Protein AF-A0A6A4A440-F1 (afdb_monomer)

pLDDT: mean 90.37, std 9.11, range [35.16, 97.56]

Solvent-accessible surface area (backbone atoms only — not comparable to full-atom values): 6001 Å² total; per-residue (Å²): 132,80,59,73,67,58,56,53,51,52,53,52,51,52,52,54,53,53,52,51,53,60,75,70,49,54,70,69,56,55,62,62,31,52,62,52,47,50,52,50,46,55,49,32,64,75,68,65,52,58,82,93,55,36,73,45,52,42,73,70,56,51,54,51,49,38,64,75,67,41,59,76,34,76,40,82,51,94,94,48,73,42,60,51,50,69,73,56,52,52,50,43,53,57,36,40,69,64,42,63,65,125

Secondary structure (DSSP, 8-state):
---HHHHHHHHHHHHHHHHHHHHT--HHHHHHHHHHHHHHHHHHHHHT--GGGTT---HHHHHHHIIIIITT-EEEETTEEEEPPHHHHHHHHHHHHTS---

Structure (mmCIF, N/CA/C/O backbone):
data_AF-A0A6A4A440-F1
#
_entry.id   AF-A0A6A4A440-F1
#
loop_
_atom_site.group_PDB
_atom_site.id
_atom_site.type_symbol
_atom_site.label_atom_id
_atom_site.label_alt_id
_atom_site.label_comp_id
_atom_site.label_asym_id
_atom_site.label_entity_id
_atom_site.label_seq_id
_atom_site.pdbx_PDB_ins_code
_atom_site.Cartn_x
_atom_site.Cartn_y
_atom_site.Cartn_z
_atom_site.occupancy
_atom_site.B_iso_or_equiv
_atom_site.auth_seq_id
_atom_site.auth_comp_id
_atom_site.auth_asym_id
_atom_site.auth_atom_id
_atom_site.pdbx_PDB_model_num
ATOM 1 N N . MET A 1 1 ? 31.579 -3.720 -11.764 1.00 64.12 1 MET A N 1
ATOM 2 C CA . MET A 1 1 ? 30.316 -3.903 -12.504 1.00 64.12 1 MET A CA 1
ATOM 3 C C . MET A 1 1 ? 30.091 -5.389 -12.626 1.00 64.12 1 MET A C 1
ATOM 5 O O . MET A 1 1 ? 31.036 -6.083 -12.986 1.00 64.12 1 MET A O 1
ATOM 9 N N . GLU A 1 2 ? 28.910 -5.868 -12.253 1.00 67.00 2 GLU A N 1
ATOM 10 C CA . GLU A 1 2 ? 28.546 -7.267 -12.474 1.00 67.00 2 GLU A CA 1
ATOM 11 C C . GLU A 1 2 ? 28.439 -7.551 -13.980 1.00 67.00 2 GLU A C 1
ATOM 13 O O . GLU A 1 2 ? 28.134 -6.634 -14.752 1.00 67.00 2 GLU A O 1
ATOM 18 N N . PRO A 1 3 ? 28.749 -8.778 -14.432 1.00 78.81 3 PRO A N 1
ATOM 19 C CA . PRO A 1 3 ? 28.614 -9.123 -15.838 1.00 78.81 3 PRO A CA 1
ATOM 20 C C . PRO A 1 3 ? 27.144 -8.974 -16.273 1.00 78.81 3 PRO A C 1
ATOM 22 O O . PRO A 1 3 ? 26.258 -9.390 -15.525 1.00 78.81 3 PRO A O 1
ATOM 25 N N . PRO A 1 4 ? 26.859 -8.431 -17.475 1.00 78.75 4 PRO A N 1
ATOM 26 C CA . PRO A 1 4 ? 25.489 -8.184 -17.940 1.00 78.75 4 PRO A CA 1
ATOM 27 C C . PRO A 1 4 ? 24.565 -9.405 -17.847 1.00 78.75 4 PRO A C 1
ATOM 29 O O . PRO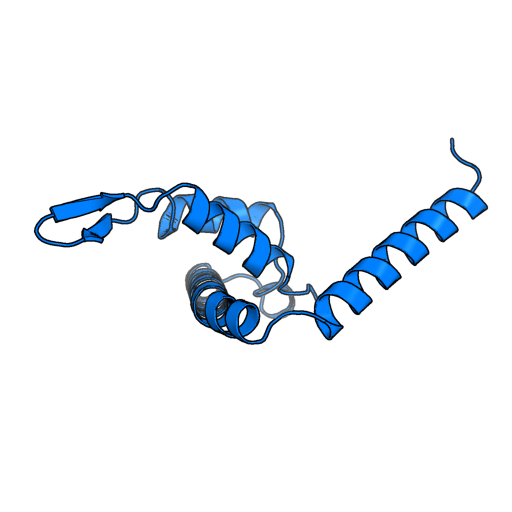 A 1 4 ? 23.382 -9.265 -17.557 1.00 78.75 4 PRO A O 1
ATOM 32 N N . THR A 1 5 ? 25.112 -10.607 -18.037 1.00 87.00 5 THR A N 1
ATOM 33 C CA . THR A 1 5 ? 24.378 -11.873 -17.921 1.00 87.00 5 THR A CA 1
ATOM 34 C C . THR A 1 5 ? 23.891 -12.143 -16.496 1.00 87.00 5 THR A C 1
ATOM 36 O O . THR A 1 5 ? 22.755 -12.565 -16.319 1.00 87.00 5 THR A O 1
ATOM 39 N N . LEU A 1 6 ? 24.706 -11.836 -15.479 1.00 90.12 6 LEU A N 1
ATOM 40 C CA . LEU A 1 6 ? 24.338 -12.042 -14.075 1.00 90.12 6 LEU A CA 1
ATOM 41 C C . LEU A 1 6 ? 23.201 -11.104 -13.656 1.00 90.12 6 LEU A C 1
ATOM 43 O O . LEU A 1 6 ? 22.276 -11.536 -12.979 1.00 90.12 6 LEU A O 1
ATOM 47 N N . GLN A 1 7 ? 23.221 -9.847 -14.111 1.00 89.62 7 GLN A N 1
ATOM 48 C CA . GLN A 1 7 ? 22.136 -8.904 -13.824 1.00 89.62 7 GLN A CA 1
ATOM 49 C C . GLN A 1 7 ? 20.801 -9.380 -14.414 1.00 89.62 7 GLN A C 1
ATOM 51 O O . GLN A 1 7 ? 19.778 -9.343 -13.737 1.00 89.62 7 GLN A O 1
ATOM 56 N N . VAL A 1 8 ? 20.815 -9.883 -15.654 1.00 91.44 8 VAL A N 1
ATOM 57 C CA . VAL A 1 8 ? 19.612 -10.432 -16.298 1.00 91.44 8 VAL A CA 1
ATOM 58 C C . VAL A 1 8 ? 19.076 -11.641 -15.529 1.00 91.44 8 VAL A C 1
ATOM 60 O O . VAL A 1 8 ? 17.869 -11.742 -15.320 1.00 91.44 8 VAL A O 1
ATOM 63 N N . GLU A 1 9 ? 19.953 -12.541 -15.081 1.00 93.69 9 GLU A N 1
ATOM 64 C CA . GLU A 1 9 ? 19.558 -13.698 -14.269 1.00 93.69 9 GLU A CA 1
ATOM 65 C C . GLU A 1 9 ? 18.950 -13.280 -12.921 1.00 93.69 9 GLU A C 1
ATOM 67 O O . GLU A 1 9 ? 17.931 -13.842 -12.508 1.00 93.69 9 GLU A O 1
ATOM 72 N N . LEU A 1 10 ? 19.521 -12.270 -12.253 1.00 93.25 10 LEU A N 1
ATOM 73 C CA . LEU A 1 10 ? 18.982 -11.716 -11.007 1.00 93.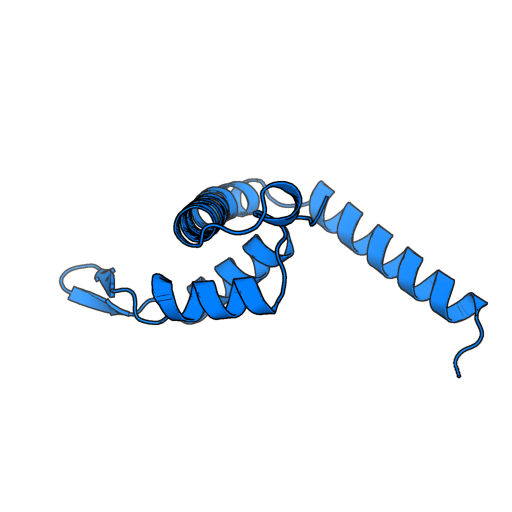25 10 LEU A CA 1
ATOM 74 C C . LEU A 1 10 ? 17.579 -11.133 -11.210 1.00 93.25 10 LEU A C 1
ATOM 76 O O . LEU A 1 10 ? 16.669 -11.451 -10.441 1.00 93.25 10 LEU A O 1
ATOM 80 N N . ASP A 1 11 ? 17.380 -10.344 -12.266 1.00 90.44 11 ASP A N 1
ATOM 81 C CA . ASP A 1 11 ? 16.090 -9.717 -12.568 1.00 90.44 11 ASP A CA 1
ATOM 82 C C . ASP A 1 11 ? 15.028 -10.769 -12.935 1.00 90.44 11 ASP A C 1
ATOM 84 O O . ASP A 1 11 ? 13.890 -10.714 -12.461 1.00 90.44 11 ASP A O 1
ATOM 88 N N . GLN A 1 12 ? 15.395 -11.775 -13.736 1.00 92.75 12 GLN A N 1
ATOM 89 C CA . GLN A 1 12 ? 14.506 -12.889 -14.083 1.00 92.75 12 GLN A CA 1
ATOM 90 C C . GLN A 1 12 ? 14.117 -13.713 -12.853 1.00 92.75 12 GLN A C 1
ATOM 92 O O . GLN A 1 12 ? 12.941 -14.037 -12.676 1.00 92.75 12 GLN A O 1
ATOM 97 N N . SER A 1 13 ? 15.084 -14.023 -11.986 1.00 93.56 13 SER A N 1
ATOM 98 C CA . SER A 1 13 ? 14.852 -14.754 -10.738 1.00 93.56 13 SER A CA 1
ATOM 99 C C . SER A 1 13 ? 13.928 -13.981 -9.791 1.00 93.56 13 SER A C 1
ATOM 101 O O . SER A 1 13 ? 12.991 -14.556 -9.224 1.00 93.56 13 SER A O 1
ATOM 103 N N . ALA A 1 14 ? 14.133 -12.665 -9.667 1.00 89.50 14 ALA A N 1
ATOM 104 C CA . ALA A 1 14 ? 13.274 -11.794 -8.874 1.00 89.50 14 ALA A CA 1
ATOM 105 C C . ALA A 1 14 ? 11.832 -11.804 -9.401 1.00 89.50 14 ALA A C 1
ATOM 107 O O . ALA A 1 14 ? 10.904 -12.069 -8.635 1.00 89.50 14 ALA A O 1
ATOM 108 N N . ASN A 1 15 ? 11.642 -11.608 -10.708 1.00 88.19 15 ASN A N 1
ATOM 109 C CA . ASN A 1 15 ? 10.317 -11.609 -11.331 1.00 88.19 15 ASN A CA 1
ATOM 110 C C . ASN A 1 15 ? 9.604 -12.962 -11.173 1.00 88.19 15 ASN A C 1
ATOM 112 O O . ASN A 1 15 ? 8.476 -13.003 -10.687 1.00 88.19 15 ASN A O 1
ATOM 116 N N . ALA A 1 16 ? 10.285 -14.075 -11.465 1.00 91.56 16 ALA A N 1
ATOM 117 C CA . ALA A 1 16 ? 9.716 -15.416 -11.317 1.00 91.56 16 ALA A CA 1
ATOM 118 C C . ALA A 1 16 ? 9.317 -15.729 -9.864 1.00 91.56 16 ALA A C 1
ATOM 120 O O . ALA A 1 16 ? 8.287 -16.357 -9.607 1.00 91.56 16 ALA A O 1
ATOM 121 N N . THR A 1 17 ? 10.119 -15.272 -8.898 1.00 90.75 17 THR A N 1
ATOM 122 C CA . THR A 1 17 ? 9.805 -15.422 -7.473 1.00 90.75 17 THR A CA 1
ATOM 123 C C . THR A 1 17 ? 8.557 -14.626 -7.102 1.00 90.75 17 THR A C 1
ATOM 125 O O . THR A 1 17 ? 7.685 -15.153 -6.408 1.00 90.75 17 THR A O 1
ATOM 128 N N . LEU A 1 18 ? 8.439 -13.382 -7.576 1.00 85.69 18 LEU A N 1
ATOM 129 C CA . LEU A 1 18 ? 7.278 -12.529 -7.318 1.00 85.69 18 LEU A CA 1
ATOM 130 C C . LEU A 1 18 ? 5.999 -13.115 -7.922 1.00 85.69 18 LEU A C 1
ATOM 132 O O . LEU A 1 18 ? 4.982 -13.180 -7.229 1.00 85.69 18 LEU A O 1
ATOM 136 N N . ASP A 1 19 ? 6.058 -13.599 -9.161 1.00 87.31 19 ASP A N 1
ATOM 137 C CA . ASP A 1 19 ? 4.919 -14.229 -9.833 1.00 87.31 19 ASP A CA 1
ATOM 138 C C . ASP A 1 19 ? 4.449 -15.472 -9.086 1.00 87.31 19 ASP A C 1
ATOM 140 O O . ASP A 1 19 ? 3.279 -15.572 -8.708 1.00 87.31 19 ASP A O 1
ATOM 144 N N . ARG A 1 20 ? 5.377 -16.363 -8.724 1.00 89.25 20 ARG A N 1
ATOM 145 C CA . ARG A 1 20 ? 5.041 -17.547 -7.929 1.00 89.25 20 ARG A CA 1
ATOM 146 C C . ARG A 1 20 ? 4.445 -17.180 -6.572 1.00 89.25 20 ARG A C 1
ATOM 148 O O . ARG A 1 20 ? 3.491 -17.819 -6.133 1.00 89.25 20 ARG A O 1
ATOM 155 N N . CYS A 1 21 ? 4.972 -16.152 -5.903 1.00 86.81 21 CYS A N 1
ATOM 156 C CA . CYS A 1 21 ? 4.422 -15.664 -4.634 1.00 86.81 21 CYS A CA 1
ATOM 157 C C . CYS A 1 21 ? 2.975 -15.175 -4.775 1.00 86.81 21 CYS A C 1
ATOM 159 O O . CYS A 1 21 ? 2.183 -15.357 -3.849 1.00 86.81 21 CYS A O 1
ATOM 161 N N . ARG A 1 22 ? 2.624 -14.563 -5.912 1.00 82.44 22 ARG A N 1
ATOM 162 C CA . ARG A 1 22 ? 1.255 -14.114 -6.204 1.00 82.44 22 ARG A CA 1
ATOM 163 C C . ARG A 1 22 ? 0.326 -15.298 -6.434 1.00 82.44 22 ARG A C 1
ATOM 165 O O . ARG A 1 22 ? -0.755 -15.325 -5.852 1.00 82.44 22 ARG A O 1
ATOM 172 N N . GLU A 1 23 ? 0.764 -16.288 -7.207 1.00 85.06 23 GLU A N 1
ATOM 173 C CA . GLU A 1 23 ? -0.022 -17.490 -7.514 1.00 85.06 23 GLU A CA 1
ATOM 174 C C . GLU A 1 23 ? -0.361 -18.307 -6.265 1.00 85.06 23 GLU A C 1
ATOM 176 O O . GLU A 1 23 ? -1.493 -18.758 -6.096 1.00 85.06 23 GLU A O 1
ATOM 181 N N . VAL A 1 24 ? 0.604 -18.476 -5.358 1.00 88.94 24 VAL A N 1
ATOM 182 C CA . VAL A 1 24 ? 0.405 -19.260 -4.128 1.00 88.94 24 VAL A CA 1
ATOM 183 C C . VAL A 1 24 ? -0.163 -18.432 -2.977 1.00 88.94 24 VAL A C 1
ATOM 185 O O . VAL A 1 24 ? -0.307 -18.948 -1.864 1.00 88.94 24 VAL A O 1
ATOM 188 N N . ARG A 1 25 ? -0.460 -17.142 -3.203 1.00 85.38 25 ARG A N 1
ATOM 189 C CA . ARG A 1 25 ? -0.877 -16.223 -2.143 1.00 85.38 25 ARG A CA 1
ATOM 190 C C . ARG A 1 25 ? -2.160 -16.741 -1.482 1.00 85.38 25 ARG A C 1
ATOM 192 O O . ARG A 1 25 ? -3.193 -16.872 -2.140 1.00 85.38 25 ARG A O 1
ATOM 199 N N . PRO A 1 26 ? -2.150 -16.963 -0.158 1.00 87.81 26 PRO A N 1
ATOM 200 C CA . PRO A 1 26 ? -3.335 -17.423 0.550 1.00 87.81 26 PRO A CA 1
ATOM 201 C C . PRO A 1 26 ? -4.535 -16.472 0.398 1.00 87.81 26 PRO A C 1
ATOM 203 O O . PRO A 1 26 ? -4.404 -15.248 0.501 1.00 87.81 26 PRO A O 1
ATOM 206 N N . ALA A 1 27 ? -5.736 -17.033 0.224 1.00 85.69 27 ALA A N 1
ATOM 207 C CA . ALA A 1 27 ? -6.969 -16.260 0.033 1.00 85.69 27 ALA A CA 1
ATOM 208 C C . ALA A 1 27 ? -7.285 -15.314 1.210 1.00 85.69 27 ALA A C 1
ATOM 210 O O . ALA A 1 27 ? -7.849 -14.232 1.026 1.00 85.69 27 ALA A O 1
ATOM 211 N N . ASN A 1 28 ? -6.893 -15.687 2.433 1.00 86.50 28 ASN A N 1
ATOM 212 C CA . ASN A 1 28 ? -7.018 -14.818 3.605 1.00 86.50 28 ASN A CA 1
ATOM 213 C C . ASN A 1 28 ? -6.161 -13.546 3.468 1.00 86.50 28 ASN A C 1
ATOM 215 O O . ASN A 1 28 ? -6.643 -12.470 3.816 1.00 86.50 28 ASN A O 1
ATOM 219 N N . THR A 1 29 ? -4.951 -13.646 2.918 1.00 83.69 29 THR A N 1
ATOM 220 C CA . THR A 1 29 ? -4.054 -12.513 2.662 1.00 83.69 29 THR A CA 1
ATOM 221 C C . THR A 1 29 ? -4.648 -11.575 1.618 1.00 83.69 29 THR A C 1
ATOM 223 O O . THR A 1 29 ? -4.717 -10.373 1.860 1.00 83.69 29 THR A O 1
ATOM 226 N N . ILE A 1 30 ? -5.173 -12.113 0.510 1.00 84.50 30 ILE A N 1
ATOM 227 C CA . ILE A 1 30 ? -5.865 -11.319 -0.524 1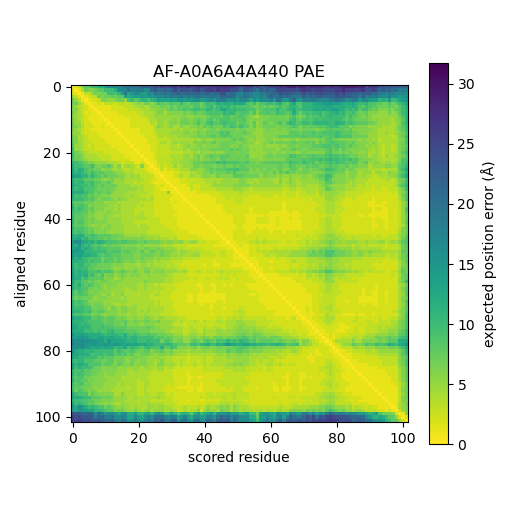.00 84.50 30 ILE A CA 1
ATOM 228 C C . ILE A 1 30 ? -7.029 -10.530 0.094 1.00 84.50 30 ILE A C 1
ATOM 230 O O . ILE A 1 30 ? -7.172 -9.323 -0.116 1.00 84.50 30 ILE A O 1
ATOM 234 N N . ARG A 1 31 ? -7.835 -11.190 0.936 1.00 87.00 31 ARG A N 1
ATOM 235 C CA . ARG A 1 31 ? -8.960 -10.550 1.630 1.00 87.00 31 ARG A CA 1
ATOM 236 C C . ARG A 1 31 ? -8.515 -9.431 2.579 1.00 87.00 31 ARG A C 1
ATOM 238 O O . ARG A 1 31 ? -9.222 -8.435 2.710 1.00 87.00 31 ARG A O 1
ATOM 245 N N . VAL A 1 32 ? -7.365 -9.583 3.237 1.00 88.94 32 VAL A N 1
ATOM 246 C CA . VAL A 1 32 ? -6.783 -8.558 4.123 1.00 88.94 32 VAL A CA 1
ATOM 247 C C . VAL A 1 32 ? -6.216 -7.374 3.330 1.00 88.94 32 VAL A C 1
ATOM 249 O O . VAL A 1 32 ? -6.267 -6.243 3.817 1.00 88.94 32 VAL A O 1
ATOM 252 N N . TYR A 1 33 ? -5.718 -7.610 2.115 1.00 91.75 33 TYR A N 1
ATOM 253 C CA . TYR A 1 33 ? -5.142 -6.573 1.254 1.00 91.75 33 TYR A CA 1
ATOM 254 C C . TYR A 1 33 ? -6.218 -5.651 0.682 1.00 91.75 33 TYR A C 1
ATOM 256 O O . TYR A 1 33 ? -6.084 -4.429 0.741 1.00 91.75 33 TYR A O 1
ATOM 264 N N . ALA A 1 34 ? -7.330 -6.215 0.208 1.00 90.81 34 ALA A N 1
ATOM 265 C CA . ALA A 1 34 ? -8.406 -5.470 -0.446 1.00 90.81 34 ALA A CA 1
ATOM 266 C C . ALA A 1 34 ? -8.826 -4.148 0.251 1.00 90.81 34 ALA A C 1
ATOM 268 O O . ALA A 1 34 ? -8.890 -3.124 -0.432 1.00 90.81 34 ALA A O 1
ATOM 269 N N . PRO A 1 35 ? -9.097 -4.088 1.575 1.00 93.88 35 PRO A N 1
ATOM 270 C CA . PRO A 1 35 ? -9.434 -2.821 2.232 1.00 93.88 35 PRO A CA 1
ATOM 271 C C . PRO A 1 35 ? -8.296 -1.792 2.191 1.00 93.88 35 PRO A C 1
ATOM 273 O O . PRO A 1 35 ? -8.557 -0.620 1.946 1.00 93.88 35 PRO A O 1
ATOM 276 N N . LYS A 1 36 ? -7.040 -2.216 2.353 1.00 94.50 36 LYS A N 1
ATOM 277 C CA . LYS A 1 36 ? -5.871 -1.321 2.335 1.00 94.50 36 LYS A CA 1
ATOM 278 C C . LYS A 1 36 ? -5.613 -0.753 0.943 1.00 94.50 36 LYS A C 1
ATOM 280 O O . LYS A 1 36 ? -5.340 0.434 0.816 1.00 94.50 36 LYS A O 1
ATOM 285 N N . GLN A 1 37 ? -5.781 -1.575 -0.094 1.00 94.88 37 GLN A N 1
ATOM 286 C CA . GLN A 1 37 ? -5.699 -1.118 -1.485 1.00 94.88 37 GLN A CA 1
ATOM 287 C C . GLN A 1 37 ? -6.786 -0.085 -1.792 1.00 94.88 37 GLN A C 1
ATOM 289 O O . GLN A 1 37 ? -6.507 0.930 -2.424 1.00 94.88 37 GLN A O 1
ATOM 294 N N . ARG A 1 38 ? -8.022 -0.306 -1.319 1.00 95.75 38 ARG A N 1
ATOM 295 C CA . ARG A 1 38 ? -9.112 0.671 -1.482 1.00 95.75 38 ARG A CA 1
ATOM 296 C C . ARG A 1 38 ? -8.817 1.988 -0.775 1.00 95.75 38 ARG A C 1
ATOM 298 O O . ARG A 1 38 ? -9.034 3.038 -1.367 1.00 95.75 38 ARG A O 1
ATOM 305 N N . GLU A 1 39 ? -8.314 1.938 0.455 1.00 96.38 39 GLU A N 1
ATOM 306 C CA . GLU A 1 39 ? -7.933 3.144 1.196 1.00 96.38 39 GLU A CA 1
ATOM 307 C C . GLU A 1 39 ? -6.819 3.922 0.483 1.00 96.38 39 GLU A C 1
ATOM 309 O O . GLU A 1 39 ? -6.935 5.135 0.330 1.00 96.38 39 GLU A O 1
ATOM 314 N N . PHE A 1 40 ? -5.803 3.232 -0.046 1.00 96.25 40 PHE A N 1
ATOM 315 C CA . PHE A 1 40 ? -4.749 3.869 -0.837 1.00 96.25 40 PHE A CA 1
ATOM 316 C C . PHE A 1 40 ? -5.291 4.514 -2.122 1.00 96.25 40 PHE A C 1
ATOM 318 O O . PHE A 1 40 ? -4.966 5.663 -2.411 1.00 96.25 40 PHE A O 1
ATOM 325 N N . ARG A 1 41 ? -6.169 3.828 -2.872 1.00 95.69 41 ARG A N 1
ATOM 326 C CA . ARG A 1 41 ? -6.810 4.409 -4.070 1.00 95.69 41 ARG A CA 1
ATOM 327 C C . ARG A 1 41 ? -7.636 5.646 -3.721 1.00 95.69 41 ARG A C 1
ATOM 329 O O . ARG A 1 41 ? -7.474 6.672 -4.372 1.00 95.69 41 ARG A O 1
ATOM 336 N N . ALA A 1 42 ? -8.430 5.578 -2.654 1.00 97.00 42 ALA A N 1
ATOM 337 C CA . ALA A 1 42 ? -9.214 6.711 -2.176 1.00 97.00 42 ALA A CA 1
ATOM 338 C C . ALA A 1 42 ? -8.324 7.885 -1.740 1.00 97.00 42 ALA A C 1
ATOM 340 O O . ALA A 1 42 ? -8.679 9.042 -1.952 1.00 97.00 42 ALA A O 1
ATOM 341 N N . TRP A 1 43 ? -7.164 7.615 -1.138 1.00 97.56 43 TRP A N 1
ATOM 342 C CA . TRP A 1 43 ? -6.170 8.646 -0.843 1.00 97.56 43 TRP A CA 1
ATOM 343 C C . TRP A 1 43 ? -5.594 9.260 -2.129 1.00 97.56 43 TRP A C 1
ATOM 345 O O . TRP A 1 43 ? -5.567 10.485 -2.253 1.00 97.56 43 TRP A O 1
ATOM 355 N N . CYS A 1 44 ? -5.239 8.447 -3.130 1.00 96.75 44 CYS A N 1
ATOM 356 C CA . CYS A 1 44 ? -4.781 8.941 -4.432 1.00 96.75 44 CYS A CA 1
ATOM 357 C C . CYS A 1 44 ? -5.829 9.811 -5.145 1.00 96.75 44 CYS A C 1
ATOM 359 O O . CYS A 1 44 ? -5.464 10.815 -5.756 1.00 96.75 44 CYS A O 1
ATOM 361 N N . ASP A 1 45 ? -7.114 9.455 -5.052 1.00 96.62 45 ASP A N 1
ATOM 362 C CA . ASP A 1 45 ? -8.211 10.251 -5.612 1.00 96.62 45 ASP A CA 1
ATOM 363 C C . ASP A 1 45 ? -8.307 11.629 -4.939 1.00 96.62 45 ASP A C 1
ATOM 365 O O . ASP A 1 45 ? -8.460 12.636 -5.628 1.00 96.62 45 ASP A O 1
ATOM 369 N N . ARG A 1 46 ? 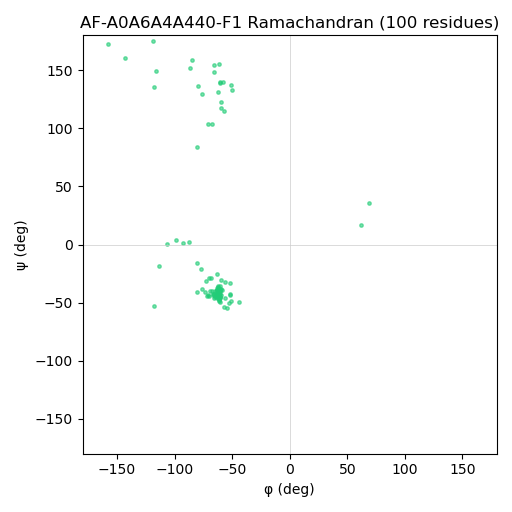-8.124 11.707 -3.610 1.00 97.12 46 ARG A N 1
ATOM 370 C CA . ARG A 1 46 ? -8.111 12.989 -2.878 1.00 97.12 46 ARG A CA 1
ATOM 371 C C . ARG A 1 46 ? -6.898 13.861 -3.200 1.00 97.12 46 ARG A C 1
ATOM 373 O O . ARG A 1 46 ? -6.995 15.081 -3.106 1.00 97.12 46 ARG A O 1
ATOM 380 N N . LYS A 1 47 ? -5.760 13.260 -3.561 1.00 96.44 47 LYS A N 1
ATOM 381 C CA . LYS A 1 47 ? -4.533 13.992 -3.915 1.00 96.44 47 LYS A CA 1
ATOM 382 C C . LYS A 1 47 ? -4.553 14.612 -5.306 1.00 96.44 47 LYS A C 1
ATOM 384 O O . LYS A 1 47 ? -3.775 15.528 -5.550 1.00 96.44 47 LYS A O 1
ATOM 389 N N . GLY A 1 48 ? -5.407 14.123 -6.206 1.00 92.19 48 GLY A N 1
ATOM 390 C CA . GLY A 1 48 ? -5.502 14.659 -7.563 1.00 92.19 48 GLY A CA 1
ATOM 391 C C . GLY A 1 48 ? -4.268 14.374 -8.425 1.00 92.19 48 GLY A C 1
ATOM 392 O O . GLY A 1 48 ? -3.878 15.211 -9.234 1.00 92.19 48 GLY A O 1
ATOM 393 N N . PHE A 1 49 ? -3.628 13.209 -8.259 1.00 94.62 49 PHE A N 1
ATOM 394 C CA . PHE A 1 49 ? -2.537 12.795 -9.151 1.00 94.62 49 PHE A CA 1
ATOM 395 C C . PHE A 1 49 ? -3.011 12.652 -10.606 1.00 94.62 49 PHE A C 1
ATOM 397 O O . PHE A 1 49 ? -4.185 12.363 -10.864 1.00 94.62 49 PHE A O 1
ATOM 404 N N . HIS A 1 50 ? -2.061 12.781 -11.541 1.00 94.81 50 HIS A N 1
ATOM 405 C CA . HIS A 1 50 ? -2.291 12.577 -12.972 1.00 94.81 50 HIS A CA 1
ATOM 406 C C . HIS A 1 50 ? -2.985 11.236 -13.238 1.00 94.81 50 HIS A C 1
ATOM 408 O O . HIS A 1 50 ? -2.613 10.223 -12.649 1.00 94.81 50 HIS A O 1
ATOM 414 N N . GLU A 1 51 ? -3.975 11.232 -14.130 1.00 91.31 51 GLU A N 1
ATOM 415 C CA . GLU A 1 51 ? -4.871 10.096 -14.376 1.00 91.31 51 GLU A CA 1
ATOM 416 C C . GLU A 1 51 ? -4.118 8.782 -14.620 1.00 91.31 51 GLU A C 1
ATOM 418 O O . GLU A 1 51 ? -4.379 7.789 -13.945 1.00 91.31 51 GLU A O 1
ATOM 423 N N . THR A 1 52 ? -3.111 8.805 -15.495 1.00 90.56 52 THR A N 1
ATOM 424 C CA . THR A 1 52 ? -2.350 7.606 -15.882 1.00 90.56 52 THR A CA 1
ATOM 425 C C . THR A 1 52 ? -1.458 7.050 -14.777 1.00 90.56 52 THR A C 1
ATOM 427 O O . THR A 1 52 ? -1.206 5.854 -14.738 1.00 90.56 52 THR A O 1
ATOM 430 N N . THR A 1 53 ? -0.978 7.894 -13.862 1.00 91.81 53 THR A N 1
ATOM 431 C CA . THR A 1 53 ? -0.075 7.462 -12.788 1.00 91.81 53 THR A CA 1
ATOM 432 C C . THR A 1 53 ? -0.779 7.413 -11.446 1.00 91.81 53 THR A C 1
ATOM 434 O O . THR A 1 53 ? -0.143 7.080 -10.450 1.00 91.81 53 THR A O 1
ATOM 437 N N . ARG A 1 54 ? -2.077 7.744 -11.362 1.00 93.62 54 ARG A N 1
ATOM 438 C CA . ARG A 1 54 ? -2.778 8.001 -10.096 1.00 93.62 54 ARG A CA 1
ATOM 439 C C . ARG A 1 54 ? -2.600 6.868 -9.097 1.00 93.62 54 ARG A C 1
ATOM 441 O O . ARG A 1 54 ? -2.175 7.119 -7.968 1.00 93.62 54 ARG A O 1
ATOM 448 N N . TYR A 1 55 ? -2.848 5.638 -9.531 1.00 93.12 55 TYR A N 1
ATOM 449 C CA . TYR A 1 55 ? -2.784 4.448 -8.683 1.00 93.12 55 TYR A CA 1
ATOM 450 C C . TYR A 1 55 ? -1.433 3.737 -8.693 1.00 93.12 55 TYR A C 1
ATOM 452 O O . TYR A 1 55 ? -1.281 2.743 -7.989 1.00 93.12 55 TYR A O 1
ATOM 460 N N . GLN A 1 56 ? -0.452 4.268 -9.426 1.00 91.69 56 GLN A N 1
ATOM 461 C CA . GLN A 1 56 ? 0.911 3.762 -9.409 1.00 91.69 56 GLN A CA 1
ATOM 462 C C . GLN A 1 56 ? 1.470 3.847 -7.983 1.00 91.69 56 GLN A C 1
ATOM 464 O O . GLN A 1 56 ? 1.582 4.945 -7.422 1.00 91.69 56 GLN A O 1
ATOM 469 N N . ALA A 1 57 ? 1.802 2.697 -7.401 1.00 90.00 57 ALA A N 1
ATOM 470 C CA . ALA A 1 57 ? 2.325 2.580 -6.048 1.00 90.00 57 ALA A CA 1
ATOM 471 C C . ALA A 1 57 ? 3.826 2.895 -6.020 1.00 90.00 57 ALA A C 1
ATOM 473 O O . ALA A 1 57 ? 4.677 2.013 -6.073 1.00 90.00 57 ALA A O 1
ATOM 474 N N . THR A 1 58 ? 4.165 4.181 -5.949 1.00 92.81 58 THR A N 1
ATOM 475 C CA . THR A 1 58 ? 5.554 4.605 -5.738 1.00 92.81 58 THR A CA 1
ATOM 476 C C . THR A 1 58 ? 5.881 4.648 -4.248 1.00 92.81 58 THR A C 1
ATOM 478 O O . THR A 1 58 ? 5.015 4.944 -3.420 1.00 92.81 58 THR A O 1
ATOM 481 N N . THR A 1 59 ? 7.153 4.442 -3.900 1.00 92.25 59 THR A N 1
ATOM 482 C CA . THR A 1 59 ? 7.651 4.569 -2.519 1.00 92.25 59 THR A CA 1
ATOM 483 C C . THR A 1 59 ? 7.254 5.909 -1.894 1.00 92.25 59 THR A C 1
ATOM 485 O O . THR A 1 59 ? 6.772 5.955 -0.766 1.00 92.25 59 THR A O 1
ATOM 488 N N . ALA A 1 60 ? 7.364 7.005 -2.653 1.00 94.12 60 ALA A N 1
ATOM 489 C CA . ALA A 1 60 ? 6.986 8.338 -2.188 1.00 94.12 60 ALA A CA 1
ATOM 490 C C . ALA A 1 60 ? 5.488 8.449 -1.849 1.00 94.12 60 ALA A C 1
ATOM 492 O O . ALA A 1 60 ? 5.132 8.973 -0.794 1.00 94.12 60 ALA A O 1
ATOM 493 N N . LYS A 1 61 ? 4.603 7.925 -2.709 1.00 95.19 61 LYS A N 1
ATOM 494 C CA . LYS A 1 61 ? 3.154 7.932 -2.455 1.00 95.19 61 LYS A CA 1
ATOM 495 C C . LYS A 1 61 ? 2.781 7.065 -1.266 1.00 95.19 61 LYS A C 1
ATOM 497 O O . LYS A 1 61 ? 1.965 7.483 -0.451 1.00 95.19 61 LYS A O 1
ATOM 502 N N . LEU A 1 62 ? 3.388 5.884 -1.158 1.00 95.50 62 LEU A N 1
ATOM 503 C CA . LEU A 1 62 ? 3.187 4.991 -0.026 1.00 95.50 62 LEU A CA 1
ATOM 504 C C . LEU A 1 62 ? 3.538 5.697 1.287 1.00 95.50 62 LEU A C 1
ATOM 506 O O . LEU A 1 62 ? 2.698 5.765 2.179 1.00 95.50 62 LEU A O 1
ATOM 510 N N . HIS A 1 63 ? 4.738 6.271 1.396 1.00 96.06 63 HIS A N 1
ATOM 511 C CA . HIS A 1 63 ? 5.151 6.945 2.627 1.00 96.06 63 HIS A CA 1
ATOM 512 C C . HIS A 1 63 ? 4.280 8.156 2.966 1.00 96.06 63 HIS A C 1
ATOM 514 O O . HIS A 1 63 ? 3.935 8.332 4.134 1.00 96.06 63 HIS A O 1
ATOM 520 N N . LEU A 1 64 ? 3.875 8.951 1.971 1.00 97.19 64 LEU A N 1
ATOM 521 C CA . LEU A 1 64 ? 2.994 10.091 2.217 1.00 97.19 64 LEU A CA 1
ATOM 522 C C . LEU A 1 64 ? 1.596 9.646 2.676 1.00 97.19 64 LEU A C 1
ATOM 524 O O . LEU A 1 64 ? 1.073 10.191 3.642 1.00 97.19 64 LEU A O 1
ATOM 528 N N . CYS A 1 65 ? 1.022 8.618 2.045 1.00 97.00 65 CYS A N 1
ATOM 529 C CA . CYS A 1 65 ? -0.257 8.043 2.463 1.00 97.00 65 CYS A CA 1
ATOM 530 C C . CYS A 1 65 ? -0.192 7.502 3.898 1.00 97.00 65 CYS A C 1
ATOM 532 O O . CYS A 1 65 ? -1.086 7.760 4.702 1.00 97.00 65 CYS A O 1
ATOM 534 N N . LEU A 1 66 ? 0.886 6.793 4.247 1.00 96.94 66 LEU A N 1
ATOM 535 C CA . LEU A 1 66 ? 1.077 6.272 5.599 1.00 96.94 66 LEU A CA 1
ATOM 536 C C . LEU A 1 66 ? 1.125 7.391 6.641 1.00 96.94 66 LEU A C 1
ATOM 538 O O . LEU A 1 66 ? 0.481 7.271 7.684 1.00 96.94 66 LEU A O 1
ATOM 542 N N . LEU A 1 67 ? 1.874 8.457 6.352 1.00 96.88 67 LEU A N 1
ATOM 543 C CA . LEU A 1 67 ? 2.030 9.595 7.251 1.00 96.88 67 LEU A CA 1
ATOM 544 C C . LEU A 1 67 ? 0.702 10.322 7.492 1.00 96.88 67 LEU A C 1
ATOM 546 O O . LEU A 1 67 ? 0.394 10.656 8.629 1.00 96.88 67 LEU A O 1
ATOM 550 N N . GLU A 1 68 ? -0.079 10.554 6.440 1.00 96.81 68 GLU A N 1
ATOM 551 C CA . GLU A 1 68 ? -1.302 11.357 6.530 1.00 96.81 68 GLU A CA 1
ATOM 552 C C . GLU A 1 68 ? -2.504 10.583 7.080 1.00 96.81 68 GLU A C 1
ATOM 554 O O . GLU A 1 68 ? -3.264 11.121 7.884 1.00 96.81 68 GLU A O 1
ATOM 559 N N . ASP A 1 69 ? -2.678 9.324 6.667 1.00 96.19 69 ASP A N 1
ATOM 560 C CA . ASP A 1 69 ? -3.931 8.592 6.887 1.00 96.19 69 ASP A CA 1
ATOM 561 C C . ASP A 1 69 ? -3.805 7.400 7.852 1.00 96.19 69 ASP A C 1
ATOM 563 O O . ASP A 1 69 ? -4.825 6.894 8.336 1.00 96.19 69 ASP A O 1
ATOM 567 N N . VAL A 1 70 ? -2.591 6.887 8.106 1.00 95.94 70 VAL A N 1
ATOM 568 C CA . VAL A 1 70 ? -2.418 5.567 8.745 1.00 95.94 70 VAL A CA 1
ATOM 569 C C . VAL A 1 70 ? -1.704 5.623 10.092 1.00 95.94 70 VAL A C 1
ATOM 571 O O . VAL A 1 70 ? -2.230 5.063 11.053 1.00 95.94 70 VAL A O 1
ATOM 574 N N . VAL A 1 71 ? -0.522 6.239 10.181 1.00 94.44 71 VAL A N 1
ATOM 575 C CA . VAL A 1 71 ? 0.386 6.103 11.340 1.00 94.44 71 VAL A CA 1
ATOM 576 C C . VAL A 1 71 ? -0.251 6.589 12.645 1.00 94.44 71 VAL A C 1
ATOM 578 O O . VAL A 1 71 ? -0.164 5.898 13.660 1.00 94.44 71 VAL A O 1
ATOM 581 N N . ASP A 1 72 ? -0.952 7.721 12.615 1.00 94.44 72 ASP A N 1
ATOM 582 C CA . ASP A 1 72 ? -1.581 8.308 13.804 1.00 94.44 72 ASP A CA 1
ATOM 583 C C . ASP A 1 72 ? -3.073 7.995 13.943 1.00 94.44 72 ASP A C 1
ATOM 585 O O . ASP A 1 72 ? -3.722 8.454 14.885 1.00 94.44 72 ASP A O 1
ATOM 589 N N . ARG A 1 73 ? -3.627 7.174 13.043 1.00 96.06 73 ARG A N 1
ATOM 590 C CA . ARG A 1 73 ? -5.046 6.825 13.073 1.00 96.06 73 ARG A CA 1
ATOM 591 C C . ARG A 1 73 ? -5.390 6.084 14.361 1.00 96.06 73 ARG A C 1
ATOM 593 O O . ARG A 1 73 ? -4.753 5.092 14.721 1.00 96.06 73 ARG A O 1
ATOM 600 N N . GLU A 1 74 ? -6.450 6.521 15.028 1.00 96.12 74 GLU A N 1
ATOM 601 C CA . GLU A 1 74 ? -6.991 5.803 16.175 1.00 96.12 74 GLU A CA 1
ATOM 602 C C . GLU A 1 74 ? -7.847 4.616 15.727 1.00 96.12 74 GLU A C 1
ATOM 604 O O . GLU A 1 74 ? -8.674 4.706 14.820 1.00 96.12 74 GLU A O 1
ATOM 609 N N . VAL A 1 75 ? -7.659 3.481 16.391 1.00 93.88 75 VAL A N 1
ATOM 610 C CA . VAL A 1 75 ? -8.476 2.282 16.247 1.00 93.88 75 VAL A CA 1
ATOM 611 C C . VAL A 1 75 ? -9.149 1.967 17.571 1.00 93.88 75 VAL A C 1
ATOM 613 O O . VAL A 1 75 ? -8.537 2.003 18.643 1.00 93.88 75 VAL A O 1
ATOM 616 N N . ARG A 1 76 ? -10.436 1.634 17.492 1.00 95.06 76 ARG A N 1
ATOM 617 C CA . ARG A 1 76 ? -11.214 1.226 18.656 1.00 95.06 76 ARG A CA 1
ATOM 618 C C . ARG A 1 76 ? -10.858 -0.206 19.035 1.00 95.06 76 ARG A C 1
ATOM 620 O O . ARG A 1 76 ? -10.890 -1.111 18.204 1.00 95.06 76 ARG A O 1
ATOM 627 N N . VAL A 1 77 ? -10.554 -0.408 20.307 1.00 92.06 77 VAL A N 1
ATOM 628 C CA . VAL A 1 77 ? -10.374 -1.721 20.928 1.00 92.06 77 VAL A CA 1
ATOM 629 C C . VAL A 1 77 ? -11.404 -1.888 22.044 1.00 92.06 77 VAL A C 1
ATOM 631 O O . VAL A 1 77 ? -12.175 -0.972 22.341 1.00 92.06 77 VAL A O 1
ATOM 634 N N . LYS A 1 78 ? -11.467 -3.072 22.660 1.00 93.12 78 LYS A N 1
ATOM 635 C CA . LYS A 1 78 ? -12.392 -3.310 23.772 1.00 93.12 78 LYS A CA 1
ATOM 636 C C . LYS A 1 78 ? -12.118 -2.286 24.883 1.00 93.12 78 LYS A C 1
ATOM 638 O O . LYS A 1 78 ? -11.049 -2.304 25.481 1.00 93.12 78 LYS A O 1
ATOM 643 N N . ASN A 1 79 ? -13.095 -1.415 25.134 1.00 94.31 79 ASN A N 1
ATOM 644 C CA . ASN A 1 79 ? -13.091 -0.370 26.166 1.00 94.31 79 ASN A CA 1
ATOM 645 C C . ASN A 1 79 ? -12.000 0.713 26.045 1.00 94.31 79 ASN A C 1
ATOM 647 O O . ASN A 1 79 ? -11.751 1.410 27.022 1.00 94.31 79 ASN A O 1
ATOM 651 N N . SER A 1 80 ? -11.348 0.875 24.890 1.00 95.00 80 SER A N 1
ATOM 652 C CA . SER A 1 80 ? -10.321 1.913 24.709 1.00 95.00 80 SER A CA 1
ATOM 653 C C . SER A 1 80 ? -10.117 2.275 23.232 1.00 95.00 80 SER A C 1
ATOM 6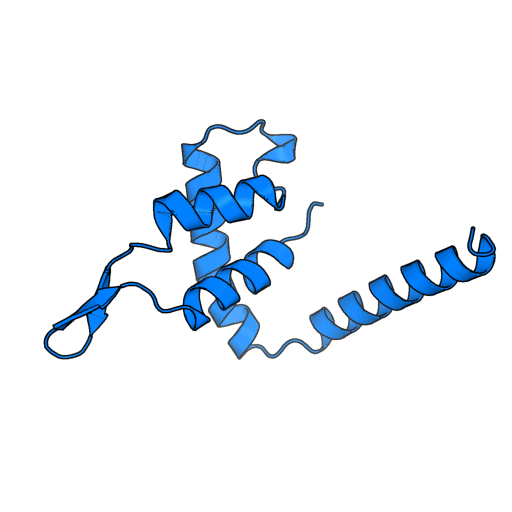55 O O . SER A 1 80 ? -10.659 1.619 22.335 1.00 95.00 80 SER A O 1
ATOM 657 N N . THR A 1 81 ? -9.320 3.305 22.970 1.00 95.44 81 THR A N 1
ATOM 658 C CA . THR A 1 81 ? -8.736 3.605 21.661 1.00 95.44 81 THR A CA 1
ATOM 659 C C . THR A 1 81 ? -7.220 3.489 21.750 1.00 95.44 81 THR A C 1
ATOM 661 O O . THR A 1 81 ? -6.607 3.679 22.800 1.00 95.44 81 THR A O 1
ATOM 664 N N . ARG A 1 82 ? -6.591 3.110 20.643 1.00 94.56 82 ARG A N 1
ATOM 665 C CA . ARG A 1 82 ? -5.133 3.152 20.504 1.00 94.56 82 ARG A CA 1
ATOM 666 C C . ARG A 1 82 ? -4.770 3.555 19.092 1.00 94.56 82 ARG A C 1
ATOM 668 O O . ARG A 1 82 ? -5.571 3.362 18.184 1.00 94.56 82 ARG A O 1
ATOM 675 N N . LYS A 1 83 ? -3.544 4.018 18.880 1.00 95.69 83 LYS A N 1
ATOM 676 C CA . LYS A 1 83 ? -3.030 4.219 17.524 1.00 95.69 83 LYS A CA 1
ATOM 677 C C . LYS A 1 83 ? -2.877 2.891 16.780 1.00 95.69 83 LYS A C 1
ATOM 679 O O . LYS A 1 83 ? -2.708 1.819 17.388 1.00 95.69 83 LYS A O 1
ATOM 684 N N . VAL A 1 84 ? -2.947 2.969 15.454 1.00 94.88 84 VAL A N 1
ATOM 685 C CA . VAL A 1 84 ? -2.590 1.875 14.550 1.00 94.88 84 VAL A CA 1
ATOM 686 C C . VAL A 1 84 ? -1.206 1.336 14.935 1.00 94.88 84 VAL A C 1
ATOM 688 O O . VAL A 1 84 ? -0.274 2.081 15.205 1.00 94.88 84 VAL A O 1
ATOM 691 N N . GLY A 1 85 ? -1.087 0.009 15.019 1.00 94.75 85 GLY A N 1
ATOM 692 C CA . GLY A 1 85 ? 0.184 -0.633 15.369 1.00 94.75 85 GLY A CA 1
ATOM 693 C C . GLY A 1 85 ? 1.087 -0.827 14.150 1.00 94.75 85 GLY A C 1
ATOM 694 O O . GLY A 1 85 ? 0.588 -0.928 13.029 1.00 94.75 85 GLY A O 1
ATOM 695 N N . VAL A 1 86 ? 2.392 -0.992 14.388 1.00 94.56 86 VAL A N 1
ATOM 696 C CA . VAL A 1 86 ? 3.414 -1.213 13.344 1.00 94.56 86 VAL A CA 1
ATOM 697 C C . VAL A 1 86 ? 3.046 -2.364 12.405 1.00 94.56 86 VAL A C 1
ATOM 699 O O . VAL A 1 86 ? 3.060 -2.176 11.197 1.00 94.56 86 VAL A O 1
ATOM 702 N N . ALA A 1 87 ? 2.559 -3.493 12.929 1.00 93.88 87 ALA A N 1
ATOM 703 C CA . ALA A 1 87 ? 2.120 -4.624 12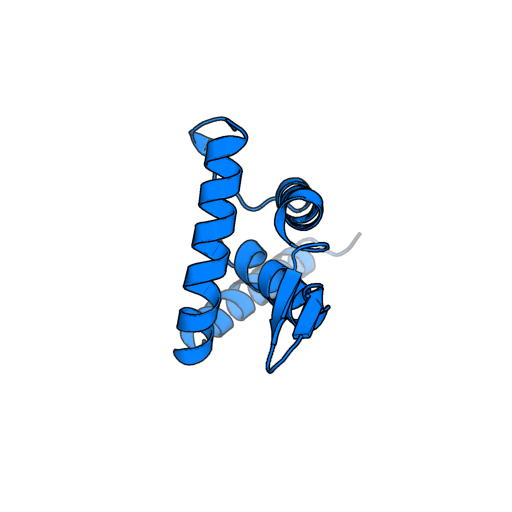.103 1.00 93.88 87 ALA A CA 1
ATOM 704 C C . ALA A 1 87 ? 1.042 -4.245 11.068 1.00 93.88 87 ALA A C 1
ATOM 706 O O . ALA A 1 87 ? 0.965 -4.805 9.979 1.00 93.88 87 ALA A O 1
ATOM 707 N N . THR A 1 88 ? 0.179 -3.275 11.386 1.00 93.88 88 THR A N 1
ATOM 708 C CA . THR A 1 88 ? -0.801 -2.780 10.414 1.00 93.88 88 THR A CA 1
ATOM 709 C C . THR A 1 88 ? -0.146 -1.910 9.353 1.00 93.88 88 THR A C 1
ATOM 711 O O . THR A 1 88 ? -0.497 -2.065 8.188 1.00 93.88 88 THR A O 1
ATOM 714 N N . VAL A 1 89 ? 0.798 -1.048 9.734 1.00 95.12 89 VAL A N 1
ATOM 715 C CA . VAL A 1 89 ? 1.590 -0.231 8.801 1.00 95.12 89 VAL A CA 1
ATOM 716 C C . VAL A 1 89 ? 2.381 -1.125 7.843 1.00 95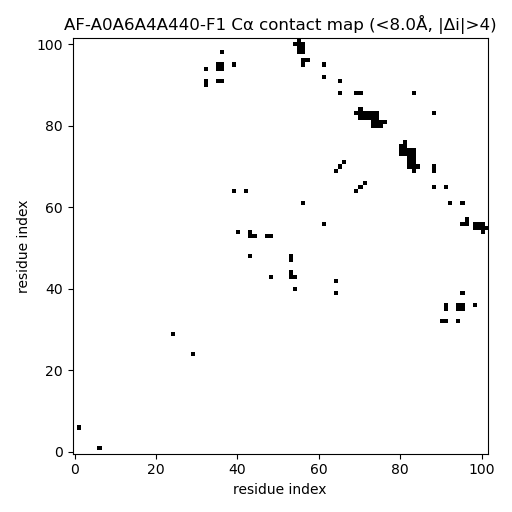.12 89 VAL A C 1
ATOM 718 O O . VAL A 1 89 ? 2.298 -0.939 6.634 1.00 95.12 89 VAL A O 1
ATOM 721 N N . GLU A 1 90 ? 3.045 -2.163 8.350 1.00 94.50 90 GLU A N 1
ATOM 722 C CA . GLU A 1 90 ? 3.753 -3.165 7.539 1.00 94.50 90 GLU A CA 1
ATOM 723 C C . GLU A 1 90 ? 2.812 -3.875 6.561 1.00 94.50 90 GLU A C 1
ATOM 725 O O . GLU A 1 90 ? 3.152 -4.078 5.397 1.00 94.50 90 GLU A O 1
ATOM 730 N N . MET A 1 91 ? 1.581 -4.189 6.982 1.00 93.00 91 MET A N 1
ATOM 731 C CA . MET A 1 91 ? 0.584 -4.712 6.050 1.00 93.00 91 MET A CA 1
ATOM 732 C C . MET A 1 91 ? 0.217 -3.705 4.955 1.00 93.00 91 MET A C 1
ATOM 734 O O . MET A 1 91 ? -0.012 -4.145 3.833 1.00 93.00 91 MET A O 1
ATOM 738 N N . TYR A 1 92 ? 0.134 -2.395 5.232 1.00 94.75 92 TYR A N 1
ATOM 739 C CA . TYR A 1 92 ? -0.068 -1.395 4.168 1.00 94.75 92 TYR A CA 1
ATOM 740 C C . TYR A 1 92 ? 1.106 -1.387 3.201 1.00 94.75 92 TYR A C 1
ATOM 742 O O . TYR A 1 92 ? 0.865 -1.438 2.002 1.00 94.75 92 TYR A O 1
ATOM 750 N N . VAL A 1 93 ? 2.342 -1.389 3.707 1.00 93.75 93 VAL A N 1
ATOM 751 C CA . VAL A 1 93 ? 3.549 -1.448 2.871 1.00 93.75 93 VAL A CA 1
ATOM 752 C C . VAL A 1 93 ? 3.493 -2.659 1.945 1.00 93.75 93 VAL A C 1
ATOM 754 O O . VAL A 1 93 ? 3.517 -2.498 0.731 1.00 93.75 93 VAL A O 1
ATOM 757 N N . ASN A 1 94 ? 3.292 -3.856 2.498 1.00 90.06 94 ASN A N 1
ATOM 758 C CA . ASN A 1 94 ? 3.212 -5.082 1.705 1.00 90.06 94 ASN A CA 1
ATOM 759 C C . ASN A 1 94 ? 2.066 -5.046 0.688 1.00 90.06 94 ASN A C 1
ATOM 761 O O . ASN A 1 94 ? 2.221 -5.497 -0.441 1.00 90.06 94 ASN A O 1
ATOM 765 N N . THR A 1 95 ? 0.914 -4.506 1.086 1.00 91.62 95 THR A N 1
ATOM 766 C CA . THR A 1 95 ? -0.274 -4.457 0.233 1.00 91.62 95 THR A CA 1
ATOM 767 C C . THR A 1 95 ? -0.125 -3.472 -0.922 1.00 91.62 95 THR A C 1
ATOM 769 O O . THR A 1 95 ? -0.543 -3.771 -2.036 1.00 91.62 95 THR A O 1
ATOM 772 N N . VAL A 1 96 ? 0.411 -2.283 -0.650 1.00 91.44 96 VAL A N 1
ATOM 773 C CA . VAL A 1 96 ? 0.548 -1.213 -1.640 1.00 91.44 96 VAL A CA 1
ATOM 774 C C . VAL A 1 96 ? 1.711 -1.514 -2.575 1.00 91.44 96 VAL A C 1
ATOM 776 O O . VAL A 1 96 ? 1.550 -1.338 -3.772 1.00 91.44 96 VAL A O 1
ATOM 779 N N . SER A 1 97 ? 2.825 -2.060 -2.080 1.00 87.38 97 SER A N 1
ATOM 780 C CA . SER A 1 97 ? 3.908 -2.541 -2.949 1.00 87.38 97 SER A CA 1
ATOM 781 C C . SER A 1 97 ? 3.475 -3.697 -3.861 1.00 87.38 97 SER A C 1
ATOM 783 O O . SER A 1 97 ? 4.046 -3.878 -4.930 1.00 87.38 97 SER A O 1
ATOM 785 N N . ASP A 1 98 ? 2.459 -4.472 -3.464 1.00 84.44 98 ASP A N 1
ATOM 786 C CA . ASP A 1 98 ? 1.851 -5.520 -4.296 1.00 84.44 98 ASP A CA 1
ATOM 787 C C . ASP A 1 98 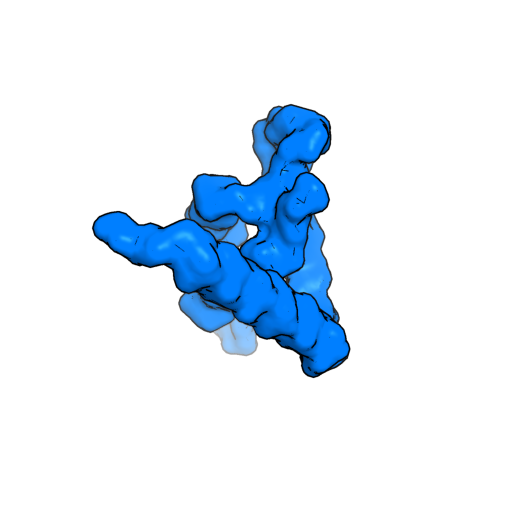? 0.845 -4.964 -5.320 1.00 84.44 98 ASP A C 1
ATOM 789 O O . ASP A 1 98 ? 0.512 -5.645 -6.290 1.00 84.44 98 ASP A O 1
ATOM 793 N N . MET A 1 99 ? 0.372 -3.720 -5.159 1.00 85.31 99 MET A N 1
ATOM 794 C CA . MET A 1 99 ? -0.387 -3.032 -6.204 1.00 85.31 99 MET A CA 1
ATOM 795 C C . MET A 1 99 ? 0.589 -2.691 -7.320 1.00 85.31 99 MET A C 1
ATOM 797 O O . MET A 1 99 ? 1.405 -1.781 -7.187 1.00 85.31 99 MET A O 1
ATOM 801 N N . HIS A 1 100 ? 0.545 -3.448 -8.407 1.00 64.06 100 HIS A N 1
ATOM 802 C CA . HIS A 1 100 ? 1.465 -3.210 -9.501 1.00 64.06 100 HIS A CA 1
ATOM 803 C C . HIS A 1 100 ? 1.256 -1.803 -10.045 1.00 64.06 100 HIS A C 1
ATOM 805 O O . HIS A 1 100 ? 0.134 -1.300 -10.149 1.00 64.06 100 HIS A O 1
ATOM 811 N N . SER A 1 101 ? 2.381 -1.176 -10.363 1.00 51.81 101 SER A N 1
ATOM 812 C CA . SER A 1 101 ? 2.408 -0.221 -11.455 1.00 51.81 101 SER A CA 1
ATOM 813 C C . SER A 1 101 ? 2.180 -1.065 -12.705 1.00 51.81 101 SER A C 1
ATOM 815 O O . SER A 1 101 ? 3.074 -1.834 -13.052 1.00 51.81 101 SER A O 1
ATOM 817 N N . ASP A 1 102 ? 0.968 -1.030 -13.260 1.00 35.16 102 ASP A N 1
ATOM 818 C CA . ASP A 1 102 ? 0.749 -1.487 -14.638 1.00 35.16 102 ASP A CA 1
ATOM 819 C C . ASP A 1 102 ? 1.713 -0.755 -15.591 1.00 35.16 102 ASP A C 1
ATOM 821 O O . ASP A 1 102 ? 2.010 0.440 -15.326 1.00 35.16 102 ASP A O 1
#

Radius of gyration: 16.89 Å; Cα contacts (8 Å, |Δi|>4): 63; chains: 1; bounding box: 43×34×44 Å

Organism: NCBI:txid53985

Foldseek 3Di:
DPDPVVVVVVVVVVVVVLVVCVVPPDPVLVVVLVVLLVLLLVVLVVVPDDPLCSLALDPVSLVVSCVPPAQQDWDDDVVDIDGHDPVVSVSSVVSSVNSHSD

Nearest PDB structures (foldseek):
  3dih-assembly1_A  TM=3.999E-01  e=6.417E+00  Vipera ammodytes ammodytes
  2zhg-assembly1_A-2  TM=2.898E-01  e=7.757E+00  Escherichia coli K-12
  8g0l-assembly1_B  TM=2.782E-01  e=9.989E+00  Homo sapiens

Mean predicted alig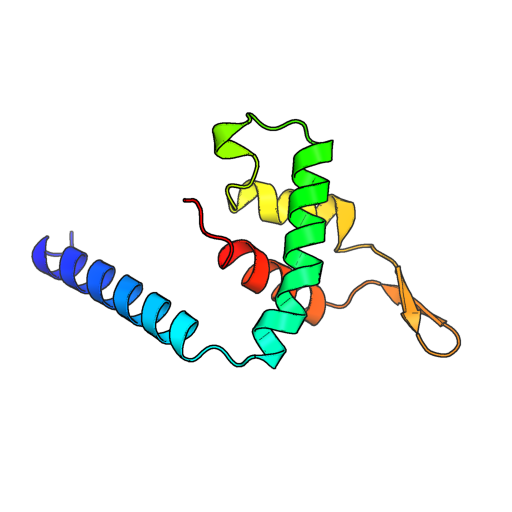ned error: 5.55 Å

Sequence (102 aa):
MEPPTLQVELDQSANATLDRCREVRPANTIRVYAPKQREFRAWCDRKGFHETTRYQATTAKLHLCLLEDVVDREVRVKNSTRKVGVATVEMYVNTVSDMHSD

InterPro domains:
  IPR010998 Integrase/recombinase, N-terminal [G3DSA:1.10.150.130] (13-102)